Protein AF-A0A9D7CPT4-F1 (afdb_monomer_lite)

Radius of gyration: 35.03 Å; chains: 1; bounding box: 44×56×124 Å

Secondary structure (DSSP, 8-state):
----EEE-TTT-SEEEB-SS-SSSSHHHHHHHHH-BHHHHHHHHHHHHHHHHHHSSTTSS--TTSHHHHHHHHHHHHHHHTSS--PPP-----------------------------------------------------------------

pLDDT: mean 70.24, std 19.88, range [33.0, 93.75]

Foldseek 3Di:
DPFDFAQALVVRDTAGFDPAQPDPDPLSVVCRHHHHPVNVVVVVVVCVLCCVAACDDPHDDHPVDPVNVVVSSVLVCCVSVVDPDDRDDRPDDDDPDPDDDPDDDDDDDPDDPDDDDDDDDDDDDDDDPDPDDDDDDDDDPPDPDDDDDDDDD

Sequence (153 aa):
MSDRIVHCRKLGKDLPGLAKPPYKNDLGRRLYEEVSKEAWAEWVKHSVRFVNTYCGPGSKYDLTTPAGQEFMFKQCAVYFGFEEGEEAQTAFVPAADKGAGHAGDNTDRSSELHEREAPQHAPRRWRHPRSQRARARHCRVSLRRPLRSGAAP

Structure (mmCIF, N/CA/C/O backbone):
data_AF-A0A9D7CPT4-F1
#
_entry.id   AF-A0A9D7CPT4-F1
#
loop_
_atom_site.group_PDB
_atom_site.id
_atom_site.type_symbol
_atom_site.label_atom_id
_atom_site.label_alt_id
_atom_site.label_comp_id
_atom_site.label_asym_id
_atom_site.label_entity_id
_atom_site.label_seq_id
_atom_site.pdbx_PDB_ins_code
_atom_site.Cartn_x
_atom_site.Cartn_y
_atom_site.Cartn_z
_atom_site.occupancy
_atom_site.B_iso_or_equiv
_atom_site.auth_seq_id
_atom_site.auth_comp_id
_atom_site.auth_asym_id
_atom_site.auth_atom_id
_atom_site.pdbx_PDB_model_num
ATOM 1 N N . MET A 1 1 ? -22.755 -2.640 12.446 1.00 51.59 1 MET A N 1
ATOM 2 C CA . MET A 1 1 ? -21.619 -3.086 11.614 1.00 51.59 1 MET A CA 1
ATOM 3 C C . MET A 1 1 ? -20.658 -3.764 12.562 1.00 51.59 1 MET A C 1
ATOM 5 O O . MET A 1 1 ? -20.225 -3.100 13.492 1.00 51.59 1 MET A O 1
ATOM 9 N N . SER A 1 2 ? -20.449 -5.072 12.427 1.00 56.91 2 SER A N 1
ATOM 10 C CA . SER A 1 2 ? -19.592 -5.826 13.346 1.00 56.91 2 SER A CA 1
ATOM 11 C C . SER A 1 2 ? -18.144 -5.437 13.09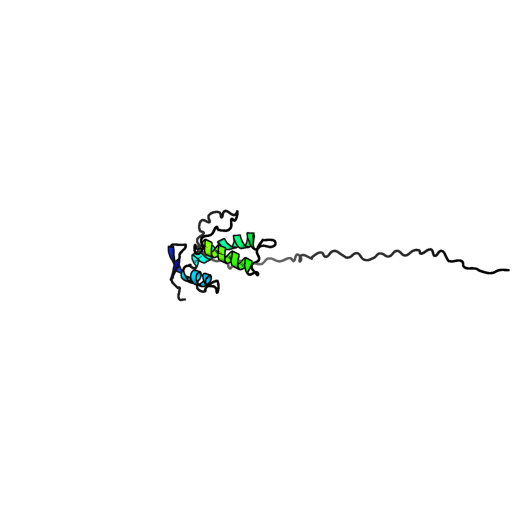2 1.00 56.91 2 SER A C 1
ATOM 13 O O . SER A 1 2 ? -17.507 -5.950 12.175 1.00 56.91 2 SER A O 1
ATOM 15 N N . ASP A 1 3 ? -17.679 -4.448 13.843 1.00 74.31 3 ASP A N 1
ATOM 16 C CA . ASP A 1 3 ? -16.310 -3.978 13.779 1.00 74.31 3 ASP A CA 1
ATOM 17 C C . ASP A 1 3 ? -15.419 -5.029 14.451 1.00 74.31 3 ASP A C 1
ATOM 19 O O . ASP A 1 3 ? -15.541 -5.315 15.644 1.00 74.31 3 ASP A O 1
ATOM 23 N N . ARG A 1 4 ? -14.622 -5.724 13.635 1.00 84.88 4 ARG A N 1
ATOM 24 C CA . ARG A 1 4 ? -13.689 -6.745 14.110 1.00 84.88 4 ARG A CA 1
ATOM 25 C C . ARG A 1 4 ? -12.509 -6.017 14.731 1.00 84.88 4 ARG A C 1
ATOM 27 O O . ARG A 1 4 ? -11.784 -5.346 14.007 1.00 84.88 4 ARG A O 1
ATOM 34 N N . ILE A 1 5 ? -12.291 -6.191 16.027 1.00 89.88 5 ILE A N 1
ATOM 35 C CA . ILE A 1 5 ? -11.093 -5.673 16.686 1.00 89.88 5 ILE A CA 1
ATOM 36 C C . ILE A 1 5 ? -9.904 -6.567 16.343 1.00 89.88 5 ILE A C 1
ATOM 38 O O . ILE A 1 5 ? -10.005 -7.796 16.375 1.00 89.88 5 ILE A O 1
ATOM 42 N N . VAL A 1 6 ? -8.794 -5.938 15.963 1.00 90.81 6 VAL A N 1
ATOM 43 C CA . VAL A 1 6 ? -7.573 -6.606 15.511 1.00 90.81 6 VAL A CA 1
ATOM 44 C C . VAL A 1 6 ? -6.384 -5.992 16.219 1.00 90.81 6 VAL A C 1
ATOM 46 O O . VAL A 1 6 ? -6.306 -4.770 16.370 1.00 90.81 6 VAL A O 1
ATOM 49 N N . HIS A 1 7 ? -5.443 -6.836 16.620 1.00 91.12 7 HIS A N 1
ATOM 50 C CA . HIS A 1 7 ? -4.198 -6.366 17.196 1.00 91.12 7 HIS A CA 1
ATOM 51 C C . HIS A 1 7 ? -3.261 -5.934 16.065 1.00 91.12 7 HIS A C 1
ATOM 53 O O . HIS A 1 7 ? -2.741 -6.771 15.326 1.00 91.12 7 HIS A O 1
ATOM 59 N N . CYS A 1 8 ? -3.091 -4.623 15.879 1.00 91.25 8 CYS A N 1
ATOM 60 C CA . CYS A 1 8 ? -2.314 -4.099 14.762 1.00 91.25 8 CYS A CA 1
ATOM 61 C C . CYS A 1 8 ? -0.814 -4.308 14.990 1.00 91.25 8 CYS A C 1
ATOM 63 O O . CYS A 1 8 ? -0.235 -3.680 15.875 1.00 91.25 8 CYS A O 1
ATOM 65 N N . ARG A 1 9 ? -0.157 -5.097 14.133 1.00 89.00 9 ARG A N 1
ATOM 66 C CA . ARG A 1 9 ? 1.291 -5.375 14.212 1.00 89.00 9 ARG A CA 1
ATOM 67 C C . ARG A 1 9 ? 2.163 -4.115 14.153 1.00 89.00 9 ARG A C 1
ATOM 69 O O . ARG A 1 9 ? 3.208 -4.057 14.791 1.00 89.00 9 ARG A O 1
ATOM 76 N N . LYS A 1 10 ? 1.743 -3.100 13.387 1.00 86.50 10 LYS A N 1
ATOM 77 C CA . LYS A 1 10 ? 2.513 -1.859 13.185 1.00 86.50 10 LYS A CA 1
ATOM 78 C C . LYS A 1 10 ? 2.344 -0.858 14.328 1.00 86.50 10 LYS A C 1
ATOM 80 O O . LYS A 1 10 ? 3.313 -0.223 14.726 1.00 86.50 10 LYS A O 1
ATOM 85 N N . LEU A 1 11 ? 1.112 -0.705 14.816 1.00 88.25 11 LEU A N 1
ATOM 86 C CA . LEU A 1 11 ? 0.752 0.294 15.829 1.00 88.25 11 LEU A CA 1
ATOM 87 C C . LEU A 1 11 ? 0.796 -0.265 17.259 1.00 88.25 11 LEU A C 1
ATOM 89 O O . LEU A 1 11 ? 0.798 0.516 18.208 1.00 88.25 11 LEU A O 1
ATOM 93 N N . GLY A 1 12 ? 0.818 -1.593 17.421 1.00 89.19 12 GLY A N 1
ATOM 94 C CA . GLY A 1 12 ? 0.857 -2.280 18.716 1.00 89.19 12 GLY A CA 1
ATOM 95 C C . GLY A 1 12 ? -0.392 -2.063 19.573 1.00 89.19 12 GLY A C 1
ATOM 96 O O . GLY A 1 12 ? -0.314 -2.112 20.797 1.00 89.19 12 GLY A O 1
ATOM 97 N N . LYS A 1 13 ? -1.530 -1.744 18.947 1.00 90.75 13 LYS A N 1
ATOM 98 C CA . LYS A 1 13 ? -2.795 -1.412 19.616 1.00 90.75 13 LYS A CA 1
ATOM 99 C C . LYS A 1 13 ? -3.957 -2.156 18.973 1.00 90.75 13 LYS A C 1
ATOM 101 O O . LYS A 1 13 ? -3.941 -2.424 17.768 1.00 90.75 13 LYS A O 1
ATOM 106 N N . ASP A 1 14 ? -4.975 -2.423 19.780 1.00 92.00 14 ASP A N 1
ATOM 107 C CA . ASP A 1 14 ? -6.233 -3.025 19.354 1.00 92.00 14 ASP A CA 1
ATOM 108 C C . ASP A 1 14 ? -7.118 -1.970 18.689 1.00 92.00 14 ASP A C 1
ATOM 110 O O . ASP A 1 14 ? -7.549 -0.997 19.308 1.00 92.00 14 ASP A O 1
ATOM 114 N N . LEU A 1 15 ? -7.338 -2.138 17.389 1.00 92.12 15 LEU A N 1
ATOM 115 C CA . LEU A 1 15 ? -8.016 -1.168 16.536 1.00 92.12 15 LEU A CA 1
ATOM 116 C C . LEU A 1 15 ? -9.039 -1.866 15.632 1.00 92.12 15 LEU A C 1
ATOM 118 O O . LEU A 1 15 ? -8.953 -3.080 15.426 1.00 92.12 15 LEU A O 1
ATOM 122 N N . PRO A 1 16 ? -9.982 -1.107 15.047 1.00 92.31 16 PRO A N 1
ATOM 123 C CA . PRO A 1 16 ? -10.885 -1.624 14.028 1.00 92.31 16 PRO A CA 1
ATOM 124 C C . PRO A 1 16 ? -10.107 -2.211 12.844 1.00 92.31 16 PRO A C 1
ATOM 126 O O . PRO A 1 16 ? -9.267 -1.545 12.226 1.00 92.31 16 PRO A O 1
ATOM 129 N N . GLY A 1 17 ? -10.392 -3.467 12.519 1.00 90.94 17 GLY A N 1
ATOM 130 C CA . GLY A 1 17 ? -9.827 -4.195 11.389 1.00 90.94 17 GLY A CA 1
ATOM 131 C C . GLY A 1 17 ? -10.378 -3.755 10.037 1.00 90.94 17 GLY A C 1
ATOM 132 O O . GLY A 1 17 ? -11.311 -2.956 9.927 1.00 90.94 17 GLY A O 1
ATOM 133 N N . LEU A 1 18 ? -9.807 -4.305 8.965 1.00 89.94 18 LEU A N 1
ATOM 134 C CA . LEU A 1 18 ? -10.355 -4.116 7.623 1.00 89.94 18 LEU A CA 1
ATOM 135 C C . LEU A 1 18 ? -11.707 -4.829 7.498 1.00 89.94 18 LEU A C 1
ATOM 137 O O . LEU A 1 18 ? -11.895 -5.923 8.014 1.00 89.94 18 LEU A O 1
ATOM 141 N N . ALA A 1 19 ? -12.641 -4.235 6.750 1.00 88.19 19 ALA A N 1
ATOM 142 C CA . ALA A 1 19 ? -13.937 -4.862 6.473 1.00 88.19 19 ALA A CA 1
ATOM 143 C C . ALA A 1 19 ? -13.841 -5.984 5.423 1.00 88.19 19 ALA A C 1
ATOM 145 O O . ALA A 1 19 ? -14.679 -6.882 5.387 1.00 88.19 19 ALA A O 1
ATOM 146 N N . LYS A 1 20 ? -12.852 -5.901 4.525 1.00 87.38 20 LYS A N 1
ATOM 147 C CA . LYS A 1 20 ? -12.608 -6.861 3.442 1.00 87.38 20 LYS A CA 1
ATOM 148 C C . LYS A 1 20 ? -11.104 -6.980 3.190 1.00 87.38 20 LYS A C 1
ATOM 150 O O . LYS A 1 20 ? -10.415 -5.960 3.273 1.00 87.38 20 LYS A O 1
ATOM 155 N N . PRO A 1 21 ? -10.598 -8.176 2.849 1.00 88.38 21 PRO A N 1
ATOM 156 C CA . PRO A 1 21 ? -9.201 -8.345 2.477 1.00 88.38 21 PRO A CA 1
ATOM 157 C C . PRO A 1 21 ? -8.899 -7.574 1.177 1.00 88.38 21 PRO A C 1
ATOM 159 O O . PRO A 1 21 ? -9.674 -7.680 0.220 1.00 88.38 21 PRO A O 1
ATOM 162 N N . PRO A 1 22 ? -7.795 -6.803 1.116 1.00 85.19 22 PRO A N 1
ATOM 163 C CA . PRO A 1 22 ? -7.450 -5.997 -0.058 1.00 85.19 22 PRO A CA 1
ATOM 164 C C . PRO A 1 22 ? -6.984 -6.856 -1.240 1.00 85.19 22 PRO A C 1
ATOM 166 O O . PRO A 1 22 ? -7.197 -6.499 -2.397 1.00 85.19 22 PRO A O 1
ATOM 169 N N . TYR A 1 23 ? -6.392 -8.013 -0.949 1.00 86.19 23 TYR A N 1
ATOM 170 C CA . TYR A 1 23 ? -5.878 -8.953 -1.934 1.00 86.19 23 TYR A CA 1
ATOM 171 C C . TYR A 1 23 ? -6.442 -10.354 -1.670 1.00 86.19 23 TYR A C 1
ATOM 173 O O . TYR A 1 23 ? -6.684 -10.730 -0.525 1.00 86.19 23 TYR A O 1
ATOM 181 N N . LYS A 1 24 ? -6.649 -11.145 -2.731 1.00 85.12 24 LYS A N 1
ATOM 182 C CA . LYS A 1 24 ? -7.154 -12.534 -2.649 1.00 85.12 24 LYS A CA 1
ATOM 183 C C . LYS A 1 24 ? -6.030 -13.578 -2.535 1.00 85.12 24 LYS A C 1
ATOM 185 O O . LYS A 1 24 ? -6.213 -14.730 -2.912 1.00 85.12 24 LYS A O 1
ATOM 190 N N . ASN A 1 25 ? -4.855 -13.164 -2.082 1.00 87.44 25 ASN A N 1
ATOM 191 C CA . ASN A 1 25 ? -3.675 -14.004 -1.885 1.00 87.44 25 ASN A CA 1
ATOM 192 C C . ASN A 1 25 ? -3.448 -14.271 -0.384 1.00 87.44 25 ASN A C 1
ATOM 194 O O . ASN A 1 25 ? -4.157 -13.728 0.465 1.00 87.44 25 ASN A O 1
ATOM 198 N N . ASP A 1 26 ? -2.463 -15.112 -0.049 1.00 89.06 26 ASP A N 1
ATOM 199 C CA . ASP A 1 26 ? -2.120 -15.418 1.350 1.00 89.06 26 ASP A CA 1
ATOM 200 C C . ASP A 1 26 ? -1.751 -14.150 2.137 1.00 89.06 26 ASP A C 1
ATOM 202 O O . ASP A 1 26 ? -2.256 -13.928 3.235 1.00 89.06 26 ASP A O 1
ATOM 206 N N . LEU A 1 27 ? -0.982 -13.250 1.511 1.00 89.25 27 LEU A N 1
ATOM 207 C CA . LEU A 1 27 ? -0.634 -11.942 2.071 1.00 89.25 27 LEU A CA 1
ATOM 208 C C . LEU A 1 27 ? -1.882 -11.133 2.457 1.00 89.25 27 LEU A C 1
ATOM 210 O O . LEU A 1 27 ? -1.948 -10.583 3.549 1.00 89.25 27 LEU A O 1
ATOM 214 N N . GLY A 1 28 ? -2.894 -11.081 1.589 1.00 89.31 28 GLY A N 1
ATOM 215 C CA . GLY A 1 28 ? -4.145 -10.369 1.845 1.00 89.31 28 GLY A CA 1
ATOM 216 C C . GLY A 1 28 ? -4.932 -10.914 3.035 1.00 89.31 28 GLY A C 1
ATOM 217 O O . GLY A 1 28 ? -5.600 -10.140 3.721 1.00 89.31 28 GLY A O 1
ATOM 218 N N . ARG A 1 29 ? -4.818 -12.218 3.314 1.00 90.56 29 ARG A N 1
ATOM 219 C CA . ARG A 1 29 ? -5.394 -12.846 4.510 1.00 90.56 29 ARG A CA 1
ATOM 220 C C . ARG A 1 29 ? -4.667 -12.391 5.774 1.00 90.56 29 ARG A C 1
ATOM 222 O O . ARG A 1 29 ? -5.319 -11.895 6.683 1.00 90.56 29 ARG A O 1
ATOM 229 N N . ARG A 1 30 ? -3.331 -12.432 5.771 1.00 90.19 30 ARG A N 1
ATOM 230 C CA . ARG A 1 30 ? -2.508 -11.950 6.895 1.00 90.19 30 ARG A CA 1
ATOM 231 C C . ARG A 1 30 ? -2.726 -10.467 7.172 1.00 90.19 30 ARG A C 1
ATOM 233 O O . ARG A 1 30 ? -2.917 -10.069 8.313 1.00 90.19 30 ARG A O 1
ATOM 240 N N . LEU A 1 31 ? -2.793 -9.653 6.118 1.00 90.88 31 LEU A N 1
ATOM 241 C CA . LEU A 1 31 ? -3.136 -8.233 6.221 1.00 90.88 31 LEU A CA 1
ATOM 242 C C . LEU A 1 31 ? -4.516 -8.042 6.848 1.00 90.88 31 LEU A C 1
ATOM 244 O O . LEU A 1 31 ? -4.688 -7.207 7.727 1.00 90.88 31 LEU A O 1
ATOM 248 N N . TYR A 1 32 ? -5.505 -8.827 6.425 1.00 91.19 32 TYR A N 1
ATOM 249 C CA . TYR A 1 32 ? -6.827 -8.768 7.032 1.00 91.19 32 TYR A CA 1
ATOM 250 C C . TYR A 1 32 ? -6.789 -9.129 8.520 1.00 91.19 32 TYR A C 1
ATOM 252 O O . TYR A 1 32 ? -7.527 -8.504 9.276 1.00 91.19 32 TYR A O 1
ATOM 260 N N . GLU A 1 33 ? -5.943 -10.085 8.929 1.00 89.94 33 GLU A N 1
ATOM 261 C CA . GLU A 1 33 ? -5.816 -10.616 10.293 1.00 89.94 33 GLU A CA 1
ATOM 262 C C . GLU A 1 33 ? -5.041 -9.706 11.263 1.00 89.94 33 GLU A C 1
ATOM 264 O O . GLU A 1 33 ? -5.522 -9.497 12.379 1.00 89.94 33 GLU A O 1
ATOM 269 N N . GLU A 1 34 ? -3.913 -9.137 10.829 1.00 90.75 34 GLU A N 1
ATOM 270 C CA . GLU A 1 34 ? -2.918 -8.438 11.667 1.00 90.75 34 GLU A CA 1
ATOM 271 C C . GLU A 1 34 ? -2.844 -6.913 11.436 1.00 90.75 34 GLU A C 1
ATOM 273 O O . GLU A 1 34 ? -2.090 -6.219 12.126 1.00 90.75 34 GLU A O 1
ATOM 278 N N . VAL A 1 35 ? -3.585 -6.361 10.465 1.00 92.19 35 VAL A N 1
ATOM 279 C CA . VAL A 1 35 ? -3.536 -4.926 10.123 1.00 92.19 35 VAL A CA 1
ATOM 280 C C . VAL A 1 35 ? -4.875 -4.242 10.384 1.00 92.19 35 VAL A C 1
ATOM 282 O O . VAL A 1 35 ? -5.941 -4.709 9.977 1.00 92.19 35 VAL A O 1
ATOM 285 N N . SER A 1 36 ? -4.815 -3.093 11.061 1.00 93.75 36 SER A N 1
ATOM 286 C CA . SER A 1 36 ? -5.977 -2.242 11.309 1.00 93.75 36 SER A CA 1
ATOM 287 C C . SER A 1 36 ? -6.298 -1.334 10.123 1.00 93.75 36 SER A C 1
ATOM 289 O O . SER A 1 36 ? -5.460 -1.045 9.265 1.00 93.75 36 SER A O 1
ATOM 291 N N . LYS A 1 37 ? -7.528 -0.817 10.097 1.00 91.81 37 LYS A N 1
ATOM 292 C CA . LYS A 1 37 ? -7.981 0.140 9.082 1.00 91.81 37 LYS A CA 1
ATOM 293 C C . LYS A 1 37 ? -7.115 1.406 9.041 1.00 91.81 37 LYS A C 1
ATOM 295 O O . LYS A 1 37 ? -6.886 1.943 7.961 1.00 91.81 37 LYS A O 1
ATOM 300 N N . GLU A 1 38 ? -6.638 1.862 10.198 1.00 91.19 38 GLU A N 1
ATOM 301 C CA . GLU A 1 38 ? -5.760 3.033 10.324 1.00 91.19 38 GLU A CA 1
ATOM 302 C C . GLU A 1 38 ? -4.397 2.786 9.668 1.00 91.19 38 GLU A C 1
ATOM 304 O O . GLU A 1 38 ? -4.030 3.501 8.736 1.00 91.19 38 GLU A O 1
ATOM 309 N N . ALA A 1 39 ? -3.716 1.702 10.050 1.00 91.88 39 ALA A N 1
ATOM 310 C CA . ALA A 1 39 ? -2.416 1.345 9.485 1.00 91.88 39 ALA A CA 1
ATOM 311 C C . ALA A 1 39 ? -2.494 1.078 7.970 1.00 91.88 39 ALA A C 1
ATOM 313 O O . ALA A 1 39 ? -1.579 1.410 7.215 1.00 91.88 39 ALA A O 1
ATOM 314 N N . TRP A 1 40 ? -3.611 0.523 7.490 1.00 92.38 40 TRP A N 1
ATOM 315 C CA . TRP A 1 40 ? -3.844 0.368 6.055 1.00 92.38 40 TRP A CA 1
ATOM 316 C C . TRP A 1 40 ? -4.001 1.709 5.330 1.00 92.38 40 TRP A C 1
ATOM 318 O O . TRP A 1 40 ? -3.489 1.873 4.224 1.00 92.38 40 TRP A O 1
ATOM 328 N N . ALA A 1 41 ? -4.669 2.692 5.939 1.00 91.69 41 ALA A N 1
ATOM 329 C CA . ALA A 1 41 ? -4.791 4.026 5.357 1.00 91.69 41 ALA A CA 1
ATOM 330 C C . ALA A 1 41 ? -3.429 4.737 5.263 1.00 91.69 41 ALA A C 1
ATOM 332 O O . ALA A 1 41 ? -3.159 5.417 4.269 1.00 91.69 41 ALA A O 1
ATOM 333 N N . GLU A 1 42 ? -2.559 4.556 6.258 1.00 91.69 42 GLU A N 1
ATOM 334 C CA . GLU A 1 42 ? -1.173 5.036 6.215 1.00 91.69 42 GLU A CA 1
ATOM 335 C C . GLU A 1 42 ? -0.378 4.364 5.091 1.00 91.69 42 GLU A C 1
ATOM 337 O O . GLU A 1 42 ? 0.271 5.049 4.296 1.00 91.69 42 GLU A O 1
ATOM 342 N N . TRP A 1 43 ? -0.506 3.041 4.952 1.00 91.12 43 TRP A N 1
ATOM 343 C CA . TRP A 1 43 ? 0.119 2.294 3.862 1.00 91.12 43 TRP A CA 1
ATOM 344 C C . TRP A 1 43 ? -0.329 2.783 2.482 1.00 91.12 43 TRP A C 1
ATOM 346 O O . TRP A 1 43 ? 0.510 2.994 1.610 1.00 91.12 43 TRP A O 1
ATOM 356 N N . VAL A 1 44 ? -1.626 3.030 2.269 1.00 91.19 44 VAL A N 1
ATOM 357 C CA . VAL A 1 44 ? -2.127 3.543 0.982 1.00 91.19 44 VAL A CA 1
ATOM 358 C C . VAL A 1 44 ? -1.460 4.875 0.636 1.00 91.19 44 VAL A C 1
ATOM 360 O O . VAL A 1 44 ? -0.961 5.026 -0.480 1.00 91.19 44 VAL A O 1
ATOM 363 N N . LYS A 1 45 ? -1.360 5.810 1.591 1.00 91.69 45 LYS A N 1
ATOM 364 C CA . LYS A 1 45 ? -0.666 7.095 1.386 1.00 91.69 45 LYS A CA 1
ATOM 365 C C . LYS A 1 45 ? 0.816 6.898 1.062 1.00 91.69 45 LYS A C 1
ATOM 367 O O . LYS A 1 45 ? 1.342 7.561 0.171 1.00 91.69 45 LYS A O 1
ATOM 372 N N . HIS A 1 46 ? 1.477 5.974 1.754 1.00 89.81 46 HIS A N 1
ATOM 373 C CA . HIS A 1 46 ? 2.880 5.649 1.518 1.00 89.81 46 HIS A CA 1
ATOM 374 C C . HIS A 1 46 ? 3.094 5.015 0.126 1.00 89.81 46 HIS A C 1
ATOM 376 O O . HIS A 1 46 ? 3.999 5.412 -0.610 1.00 89.81 46 HIS A O 1
ATOM 382 N N . SER A 1 47 ? 2.197 4.116 -0.292 1.00 90.00 47 SER A N 1
ATOM 383 C CA . SER A 1 47 ? 2.276 3.376 -1.558 1.00 90.00 47 SER A CA 1
ATOM 384 C C . SER A 1 47 ? 2.194 4.257 -2.809 1.00 90.00 47 SER A C 1
ATOM 386 O O . SER A 1 47 ? 2.807 3.936 -3.828 1.00 90.00 47 SER A O 1
ATOM 388 N N . VAL A 1 48 ? 1.522 5.414 -2.727 1.00 89.38 48 VAL A N 1
ATOM 389 C CA . VAL A 1 48 ? 1.422 6.386 -3.833 1.00 89.38 48 VAL A CA 1
ATOM 390 C C . VAL A 1 48 ? 2.803 6.813 -4.330 1.00 89.38 48 VAL A C 1
ATOM 392 O O . VAL A 1 48 ? 3.009 6.979 -5.531 1.00 89.38 48 VAL A O 1
ATOM 395 N N . ARG A 1 49 ? 3.785 6.939 -3.433 1.00 87.12 49 ARG A N 1
ATOM 396 C CA . ARG A 1 49 ? 5.153 7.295 -3.818 1.00 87.12 49 ARG A CA 1
ATOM 397 C C . ARG A 1 49 ? 5.798 6.227 -4.697 1.00 87.12 49 ARG A C 1
ATOM 399 O O . ARG A 1 49 ? 6.466 6.567 -5.677 1.00 87.12 49 ARG A O 1
ATOM 406 N N . PHE A 1 50 ? 5.582 4.954 -4.372 1.00 87.94 50 PHE A N 1
ATOM 407 C CA . PHE A 1 50 ? 6.080 3.848 -5.182 1.00 87.94 50 PHE A CA 1
ATOM 408 C C . PHE A 1 50 ? 5.373 3.804 -6.531 1.00 87.94 50 PHE A C 1
ATOM 410 O O . PHE A 1 50 ? 6.035 3.628 -7.549 1.00 87.94 50 PHE A O 1
ATOM 417 N N . VAL A 1 51 ? 4.057 4.035 -6.557 1.00 88.62 51 VAL A N 1
ATOM 418 C CA . VAL A 1 51 ? 3.290 4.083 -7.808 1.00 88.62 51 VAL A CA 1
ATOM 419 C C . VAL A 1 51 ? 3.817 5.194 -8.718 1.00 88.62 51 VAL A C 1
ATOM 421 O O . VAL A 1 51 ? 4.125 4.934 -9.876 1.00 88.62 51 VAL A O 1
ATOM 424 N N . ASN A 1 52 ? 4.016 6.400 -8.185 1.00 87.50 52 ASN A N 1
ATOM 425 C CA . ASN A 1 52 ? 4.492 7.545 -8.964 1.00 87.50 52 ASN A CA 1
ATOM 426 C C . ASN A 1 52 ? 5.932 7.369 -9.473 1.00 87.50 52 ASN A C 1
ATOM 428 O O . ASN A 1 52 ? 6.235 7.764 -10.594 1.00 87.50 52 ASN A O 1
ATOM 432 N N . THR A 1 53 ? 6.820 6.783 -8.664 1.00 84.38 53 THR A N 1
ATOM 433 C CA . THR A 1 53 ? 8.245 6.621 -9.017 1.00 84.38 53 THR A CA 1
ATOM 434 C C . THR A 1 53 ? 8.476 5.414 -9.931 1.00 84.38 53 THR A C 1
ATOM 436 O O . THR A 1 53 ? 9.218 5.490 -10.910 1.00 84.38 53 THR A O 1
ATOM 439 N N . TYR A 1 54 ? 7.838 4.283 -9.623 1.00 85.88 54 TYR A N 1
ATOM 440 C CA . TYR A 1 54 ? 8.165 2.987 -10.216 1.00 85.88 54 TYR A CA 1
ATOM 441 C C . TYR A 1 54 ? 7.098 2.429 -11.160 1.00 85.88 54 TYR A C 1
ATOM 443 O O . TYR A 1 54 ? 7.434 1.537 -11.938 1.00 85.88 54 TYR A O 1
ATOM 451 N N . CYS A 1 55 ? 5.861 2.937 -11.125 1.00 82.56 55 CYS A N 1
ATOM 452 C CA . CYS A 1 55 ? 4.757 2.506 -11.996 1.00 82.56 55 CYS A CA 1
ATOM 453 C C . CYS A 1 55 ? 4.200 3.610 -12.912 1.00 82.56 55 CYS A C 1
ATOM 455 O O . CYS A 1 55 ? 3.159 3.422 -13.539 1.00 82.56 55 CYS A O 1
ATOM 457 N N . GLY A 1 56 ? 4.860 4.768 -12.981 1.00 80.38 56 GLY A N 1
ATOM 458 C CA . GLY A 1 56 ? 4.479 5.863 -13.868 1.00 80.38 56 GLY A CA 1
ATOM 459 C C . GLY A 1 56 ? 4.816 5.603 -15.346 1.00 80.38 56 GLY A C 1
ATOM 460 O O . GLY A 1 56 ? 5.484 4.624 -15.687 1.00 80.38 56 GLY A O 1
ATOM 461 N N . PRO A 1 57 ? 4.380 6.491 -16.256 1.00 74.44 57 PRO A N 1
ATOM 462 C CA . PRO A 1 57 ? 4.711 6.389 -17.675 1.00 74.44 57 PRO A CA 1
ATOM 463 C C . PRO A 1 57 ? 6.230 6.474 -17.887 1.00 74.44 57 PRO A C 1
ATOM 465 O O . PRO A 1 57 ? 6.853 7.484 -17.567 1.00 74.44 57 PRO A O 1
ATOM 468 N N . GLY A 1 58 ? 6.819 5.411 -18.442 1.00 77.38 58 GLY A N 1
ATOM 469 C CA . GLY A 1 58 ? 8.268 5.294 -18.648 1.00 77.38 58 GLY A CA 1
ATOM 470 C C . GLY A 1 58 ? 9.048 4.728 -17.454 1.00 77.38 58 GLY A C 1
ATOM 471 O O . GLY A 1 58 ? 10.276 4.673 -17.513 1.00 77.38 58 GLY A O 1
ATOM 472 N N . SER A 1 59 ? 8.367 4.300 -16.387 1.00 83.31 59 SER A N 1
ATOM 473 C CA . SER A 1 59 ? 8.990 3.639 -15.237 1.00 83.31 59 SER A CA 1
ATOM 474 C C . SER A 1 59 ? 9.229 2.138 -15.471 1.00 83.31 59 SER A C 1
ATOM 476 O O . SER A 1 59 ? 8.791 1.548 -16.456 1.00 83.31 59 SER A O 1
ATOM 478 N N . LYS A 1 60 ? 9.959 1.511 -14.538 1.00 81.12 60 LYS A N 1
ATOM 479 C CA . LYS A 1 60 ? 10.423 0.116 -14.627 1.00 81.12 60 LYS A CA 1
ATOM 480 C C . LYS A 1 60 ? 9.300 -0.930 -14.551 1.00 81.12 60 LYS A C 1
ATOM 482 O O . LYS A 1 60 ? 9.473 -2.022 -15.087 1.00 81.12 60 LYS A O 1
ATOM 487 N N . TYR A 1 61 ? 8.198 -0.634 -13.866 1.00 86.94 61 TYR A N 1
ATOM 488 C CA . TYR A 1 61 ? 7.115 -1.588 -13.635 1.00 86.94 61 TYR A CA 1
ATOM 489 C C . TYR A 1 61 ? 5.775 -1.028 -14.109 1.00 86.94 61 TYR A C 1
ATOM 491 O O . TYR A 1 61 ? 5.597 0.179 -14.213 1.00 86.94 61 TYR A O 1
ATOM 499 N N . ASP A 1 62 ? 4.822 -1.918 -14.367 1.00 87.25 62 ASP A N 1
ATOM 500 C CA . ASP A 1 62 ? 3.457 -1.571 -14.752 1.00 87.25 62 ASP A CA 1
ATOM 501 C C . ASP A 1 62 ? 2.465 -2.364 -13.885 1.00 87.25 62 ASP A C 1
ATOM 503 O O . ASP A 1 62 ? 2.626 -3.574 -13.709 1.00 87.25 62 ASP A O 1
ATOM 507 N N . LEU A 1 63 ? 1.444 -1.697 -13.332 1.00 83.38 63 LEU A N 1
ATOM 508 C CA . LEU A 1 63 ? 0.482 -2.301 -12.390 1.00 83.38 63 LEU A CA 1
ATOM 509 C C . LEU A 1 63 ? -0.482 -3.307 -13.040 1.00 83.38 63 LEU A C 1
ATOM 511 O O . LEU A 1 63 ? -1.126 -4.093 -12.338 1.00 83.38 63 LEU A O 1
ATOM 515 N N . THR A 1 64 ? -0.605 -3.283 -14.366 1.00 87.12 64 THR A N 1
ATOM 516 C CA . THR A 1 64 ? -1.411 -4.253 -15.117 1.00 87.12 64 THR A CA 1
ATOM 517 C C . THR A 1 64 ? -0.650 -5.560 -15.333 1.00 87.12 64 THR A C 1
ATOM 519 O O . THR A 1 64 ? -1.264 -6.611 -15.506 1.00 87.12 64 THR A O 1
ATOM 522 N N . THR A 1 65 ? 0.684 -5.516 -15.256 1.00 88.69 65 THR A N 1
ATOM 523 C CA . THR A 1 65 ? 1.540 -6.701 -15.346 1.00 88.69 65 THR A CA 1
ATOM 524 C C . THR A 1 65 ? 1.711 -7.392 -13.987 1.00 88.69 65 THR A C 1
ATOM 526 O O . THR A 1 65 ? 1.781 -6.719 -12.953 1.00 88.69 65 THR A O 1
ATOM 529 N N . PRO A 1 66 ? 1.853 -8.731 -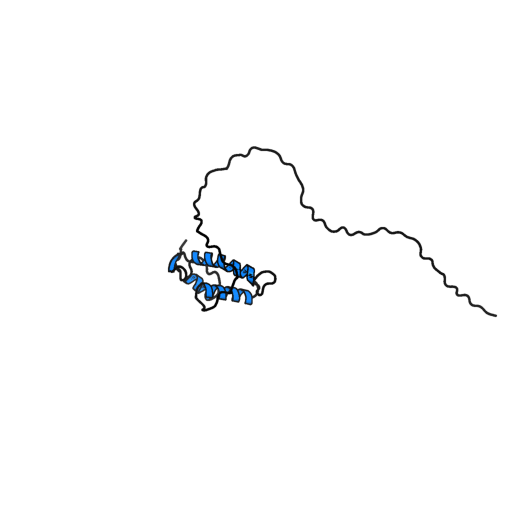13.954 1.00 89.62 66 PRO A N 1
ATOM 530 C CA . PRO A 1 66 ? 2.093 -9.464 -12.709 1.00 89.62 66 PRO A CA 1
ATOM 531 C C . PRO A 1 66 ? 3.381 -9.011 -12.005 1.00 89.62 66 PRO A C 1
ATOM 533 O O . PRO A 1 66 ? 3.381 -8.858 -10.789 1.00 89.62 66 PRO A O 1
ATOM 536 N N . ALA A 1 67 ? 4.433 -8.670 -12.755 1.00 88.25 67 ALA A N 1
ATOM 537 C CA . ALA A 1 67 ? 5.703 -8.214 -12.188 1.00 88.25 67 ALA A CA 1
ATOM 538 C C . ALA A 1 67 ? 5.570 -6.920 -11.357 1.00 88.25 67 ALA A C 1
ATOM 540 O O . ALA A 1 67 ? 6.193 -6.788 -10.302 1.00 88.25 67 ALA A O 1
ATOM 541 N N . GLY A 1 68 ? 4.746 -5.963 -11.803 1.00 88.12 68 GLY A N 1
ATOM 542 C CA . GLY A 1 68 ? 4.482 -4.740 -11.038 1.00 88.12 68 GLY A CA 1
ATOM 543 C C . GLY A 1 68 ? 3.626 -4.989 -9.797 1.00 88.12 68 GLY A C 1
ATOM 544 O O . GLY A 1 68 ? 3.861 -4.383 -8.749 1.00 88.12 68 GLY A O 1
ATOM 545 N N . GLN A 1 69 ? 2.682 -5.928 -9.878 1.00 88.62 69 GLN A N 1
ATOM 546 C CA . GLN A 1 69 ? 1.884 -6.351 -8.725 1.00 88.62 69 GLN A CA 1
ATOM 547 C C . GLN A 1 69 ? 2.754 -7.042 -7.671 1.00 88.62 69 GLN A C 1
ATOM 549 O O . GLN A 1 69 ? 2.668 -6.707 -6.492 1.00 88.62 69 GLN A O 1
ATOM 554 N N . GLU A 1 70 ? 3.653 -7.935 -8.089 1.00 89.31 70 GLU A N 1
ATOM 555 C CA . GLU A 1 70 ? 4.620 -8.590 -7.204 1.00 89.31 70 GLU A CA 1
ATOM 556 C C . GLU A 1 70 ? 5.542 -7.585 -6.511 1.00 89.31 70 GLU A C 1
ATOM 558 O O . GLU A 1 70 ? 5.802 -7.715 -5.316 1.00 89.31 70 GLU A O 1
ATOM 563 N N . PHE A 1 71 ? 6.002 -6.552 -7.224 1.00 89.31 71 PHE A N 1
ATOM 564 C CA . PHE A 1 71 ? 6.772 -5.468 -6.617 1.00 89.31 71 PHE A CA 1
ATOM 565 C C . PHE A 1 71 ? 5.975 -4.762 -5.509 1.00 89.31 71 PHE A C 1
ATOM 567 O O . PHE A 1 71 ? 6.483 -4.603 -4.400 1.00 89.31 71 PHE A O 1
ATOM 574 N N . MET A 1 72 ? 4.713 -4.406 -5.765 1.00 88.62 72 MET A N 1
ATOM 575 C CA . MET A 1 72 ? 3.846 -3.781 -4.757 1.00 88.62 72 MET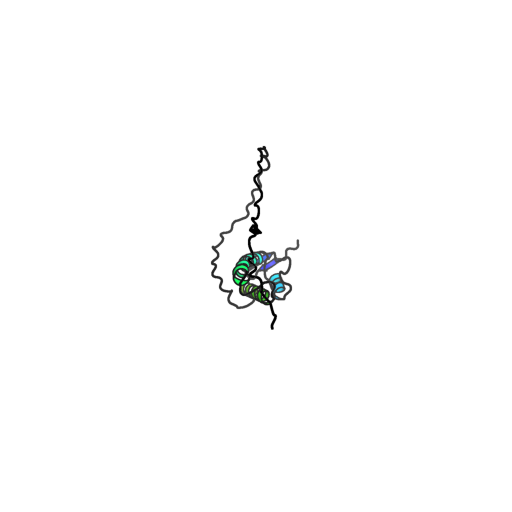 A CA 1
ATOM 576 C C . MET A 1 72 ? 3.575 -4.694 -3.559 1.00 88.62 72 MET A C 1
ATOM 578 O O . MET A 1 72 ? 3.561 -4.223 -2.421 1.00 88.62 72 MET A O 1
ATOM 582 N N . PHE A 1 73 ? 3.394 -5.997 -3.787 1.00 89.19 73 PHE A N 1
ATOM 583 C CA . PHE A 1 73 ? 3.210 -6.967 -2.708 1.00 89.19 73 PHE A CA 1
ATOM 584 C C . PHE A 1 73 ? 4.457 -7.097 -1.841 1.00 89.19 73 PHE A C 1
ATOM 586 O O . PHE A 1 73 ? 4.325 -7.072 -0.621 1.00 89.19 73 PHE A O 1
ATOM 593 N N . LYS A 1 74 ? 5.649 -7.140 -2.445 1.00 89.56 74 LYS A N 1
ATOM 594 C CA . LYS A 1 74 ? 6.922 -7.157 -1.712 1.00 89.56 74 LYS A CA 1
ATOM 595 C C . LYS A 1 74 ? 7.096 -5.903 -0.863 1.00 89.56 74 LYS A C 1
ATOM 597 O O . LYS A 1 74 ? 7.388 -6.008 0.320 1.00 89.56 74 LYS A O 1
ATOM 602 N N . GLN A 1 75 ? 6.846 -4.717 -1.425 1.00 91.00 75 GLN A N 1
ATOM 603 C CA . GLN A 1 75 ? 6.929 -3.470 -0.652 1.00 91.00 75 GLN A CA 1
ATOM 604 C C . GLN A 1 75 ? 5.916 -3.446 0.505 1.00 91.00 75 GLN A C 1
ATOM 606 O O . GLN A 1 75 ? 6.239 -2.989 1.598 1.00 91.00 75 GLN A O 1
ATOM 611 N N . CYS A 1 76 ? 4.711 -3.985 0.295 1.00 90.19 76 CYS A N 1
ATOM 612 C CA . CYS A 1 76 ? 3.703 -4.121 1.346 1.00 90.19 76 CYS A CA 1
ATOM 613 C C . CYS A 1 76 ? 4.156 -5.086 2.451 1.00 90.19 76 CYS A C 1
ATOM 615 O O . CYS A 1 76 ? 4.077 -4.753 3.633 1.00 90.19 76 CYS A O 1
ATOM 617 N N . ALA A 1 77 ? 4.670 -6.259 2.075 1.00 89.69 77 ALA A N 1
ATOM 618 C CA . ALA A 1 77 ? 5.174 -7.258 3.009 1.00 89.69 77 ALA A CA 1
ATOM 619 C C . ALA A 1 77 ? 6.346 -6.720 3.843 1.00 89.69 77 ALA A C 1
ATOM 621 O O . ALA A 1 77 ? 6.357 -6.908 5.058 1.00 89.69 77 ALA A O 1
ATOM 622 N N . VAL A 1 78 ? 7.270 -5.984 3.220 1.00 90.06 78 VAL A N 1
ATOM 623 C CA . VAL A 1 78 ? 8.390 -5.316 3.898 1.00 90.06 78 VAL A CA 1
ATOM 624 C C . VAL A 1 78 ? 7.895 -4.245 4.874 1.00 90.06 78 VAL A C 1
ATOM 626 O O . VAL A 1 78 ? 8.288 -4.239 6.037 1.00 90.06 78 VAL A O 1
ATOM 629 N N . TYR A 1 79 ? 6.966 -3.378 4.459 1.00 88.62 79 TYR A N 1
ATOM 630 C CA . TYR A 1 79 ? 6.469 -2.281 5.302 1.00 88.62 79 TYR A CA 1
ATOM 631 C C . TYR A 1 79 ? 5.799 -2.750 6.605 1.00 88.62 79 TYR A C 1
ATOM 633 O O . TYR A 1 79 ? 5.957 -2.125 7.666 1.00 88.62 79 TYR A O 1
ATOM 641 N N . PHE A 1 80 ? 5.051 -3.855 6.522 1.00 88.25 80 PHE A N 1
ATOM 642 C CA . PHE A 1 80 ? 4.394 -4.490 7.665 1.00 88.25 80 PHE A CA 1
ATOM 643 C C . PHE A 1 80 ? 5.286 -5.511 8.400 1.00 88.25 80 PHE A C 1
ATOM 645 O O . PHE A 1 80 ? 4.882 -6.026 9.443 1.00 88.25 80 PHE A O 1
ATOM 652 N N . GLY A 1 81 ? 6.505 -5.770 7.913 1.00 85.00 81 GLY A N 1
ATOM 653 C CA . GLY A 1 81 ? 7.472 -6.668 8.551 1.00 85.00 81 GLY A CA 1
ATOM 654 C C . GLY A 1 81 ? 7.105 -8.153 8.450 1.00 85.00 81 GLY A C 1
ATOM 655 O O . GLY A 1 81 ? 7.325 -8.905 9.403 1.00 85.00 81 GLY A O 1
ATOM 656 N N . PHE A 1 82 ? 6.492 -8.557 7.333 1.00 84.81 82 PHE A N 1
ATOM 657 C CA . PHE A 1 82 ? 6.251 -9.958 6.965 1.00 84.81 82 PHE A CA 1
ATOM 658 C C . PHE A 1 82 ? 7.418 -10.573 6.189 1.00 84.81 82 PHE A C 1
ATOM 660 O O . PHE A 1 82 ? 7.634 -11.779 6.284 1.00 84.81 82 PHE A O 1
ATOM 667 N N . GLU A 1 83 ? 8.157 -9.755 5.440 1.00 82.19 83 GLU A N 1
ATOM 668 C CA . GLU A 1 83 ? 9.389 -10.142 4.753 1.00 82.19 83 GLU A CA 1
ATOM 669 C C . GLU A 1 83 ? 10.534 -9.228 5.202 1.00 82.19 83 GLU A C 1
ATOM 671 O O . GLU A 1 83 ? 10.352 -8.018 5.348 1.00 82.19 83 GLU A O 1
ATOM 676 N N . GLU A 1 84 ? 11.712 -9.814 5.421 1.00 68.69 84 GLU A N 1
ATOM 677 C CA . GLU A 1 84 ? 12.942 -9.077 5.703 1.00 68.69 84 GLU A CA 1
ATOM 678 C C . GLU A 1 84 ? 13.523 -8.597 4.365 1.00 68.69 84 GLU A C 1
ATOM 680 O O . GLU A 1 84 ? 14.013 -9.387 3.558 1.00 68.69 84 GLU A O 1
ATOM 685 N N . GLY A 1 85 ? 13.385 -7.304 4.078 1.00 66.06 85 GLY A N 1
ATOM 686 C CA . GLY A 1 85 ? 13.830 -6.705 2.824 1.00 66.06 85 GLY A CA 1
ATOM 687 C C . GLY A 1 85 ? 13.990 -5.196 2.946 1.00 66.06 85 GLY A C 1
ATOM 688 O O . GLY A 1 85 ? 13.407 -4.569 3.826 1.00 66.06 85 GLY A O 1
ATOM 689 N N . GLU A 1 86 ? 14.804 -4.609 2.071 1.00 67.44 86 GLU A N 1
ATOM 690 C CA . GLU A 1 86 ? 14.978 -3.158 2.017 1.00 67.44 86 GLU A CA 1
ATOM 691 C C . GLU A 1 86 ? 13.770 -2.530 1.303 1.00 67.44 86 GLU A C 1
ATOM 693 O O . GLU A 1 86 ? 13.401 -2.944 0.194 1.00 67.44 86 GLU A O 1
ATOM 698 N N . GLU A 1 87 ? 13.130 -1.542 1.935 1.00 67.81 87 GLU A N 1
ATOM 699 C CA . GLU A 1 87 ? 12.152 -0.704 1.242 1.00 67.81 87 GLU A CA 1
ATOM 700 C C . GLU A 1 87 ? 12.840 -0.037 0.048 1.00 67.81 87 GLU A C 1
ATOM 702 O O . GLU A 1 87 ? 13.975 0.434 0.147 1.00 67.81 87 GLU A O 1
ATOM 707 N N . ALA A 1 88 ? 12.188 -0.037 -1.115 1.00 69.50 88 ALA A N 1
ATOM 708 C CA . ALA A 1 88 ? 12.788 0.524 -2.313 1.00 69.50 88 ALA A CA 1
ATOM 709 C C . ALA A 1 88 ? 13.151 1.991 -2.042 1.00 69.50 88 ALA A C 1
ATOM 711 O O . ALA A 1 88 ? 12.278 2.799 -1.717 1.00 69.50 88 ALA A O 1
ATOM 712 N N . GLN A 1 89 ? 14.439 2.325 -2.158 1.00 58.53 89 GLN A N 1
ATOM 713 C CA . GLN A 1 89 ? 14.936 3.657 -1.829 1.00 58.53 89 GLN A CA 1
ATOM 714 C C . GLN A 1 89 ? 14.233 4.708 -2.685 1.00 58.53 89 GLN A C 1
ATOM 716 O O . GLN A 1 89 ? 14.488 4.857 -3.881 1.00 58.53 89 GLN A O 1
ATOM 721 N N . THR A 1 90 ? 13.338 5.460 -2.056 1.00 57.56 90 THR A N 1
ATOM 722 C CA . THR A 1 90 ? 12.681 6.600 -2.679 1.00 57.56 90 THR A CA 1
ATOM 723 C C . THR A 1 90 ? 13.285 7.871 -2.102 1.00 57.56 90 THR A C 1
ATOM 725 O O . THR A 1 90 ? 13.288 8.071 -0.892 1.00 57.56 90 THR A O 1
ATOM 728 N N . ALA A 1 91 ? 13.773 8.768 -2.961 1.00 49.91 91 ALA A N 1
ATOM 729 C CA . ALA A 1 91 ? 14.429 10.019 -2.559 1.00 49.91 91 ALA A CA 1
ATOM 730 C C . ALA A 1 91 ? 13.488 11.060 -1.902 1.00 49.91 91 ALA A C 1
ATOM 732 O O . ALA A 1 91 ? 13.832 12.234 -1.795 1.00 49.91 91 ALA A O 1
ATOM 733 N N . PHE A 1 92 ? 12.278 10.671 -1.494 1.00 50.31 92 PHE A N 1
ATOM 734 C CA . PHE A 1 92 ? 11.276 11.583 -0.954 1.00 50.31 92 PHE A CA 1
ATOM 735 C C . PHE A 1 92 ? 11.251 11.489 0.575 1.00 50.31 92 PHE A C 1
ATOM 737 O O . PHE A 1 92 ? 10.863 10.475 1.153 1.00 50.31 92 PHE A O 1
ATOM 744 N N . VAL A 1 93 ? 11.614 12.576 1.245 1.00 53.66 93 VAL A N 1
ATOM 745 C CA . VAL A 1 93 ? 11.456 12.728 2.694 1.00 53.66 93 VAL A CA 1
ATOM 746 C C . VAL A 1 93 ? 10.065 13.320 2.937 1.00 53.66 93 VAL A C 1
ATOM 748 O O . VAL A 1 93 ? 9.819 14.447 2.505 1.00 53.66 93 VAL A O 1
ATOM 751 N N . PRO A 1 94 ? 9.115 12.602 3.563 1.00 51.47 94 PRO A N 1
ATOM 752 C CA . PRO A 1 94 ? 7.850 13.221 3.920 1.00 51.47 94 PRO A CA 1
ATOM 753 C C . PRO A 1 94 ? 8.113 14.232 5.042 1.00 51.47 94 PRO A C 1
ATOM 755 O O . PRO A 1 94 ? 8.685 13.880 6.073 1.00 51.47 94 PRO A O 1
ATOM 758 N N . ALA A 1 95 ? 7.706 15.489 4.852 1.00 46.97 95 ALA A N 1
ATOM 759 C CA . ALA A 1 95 ? 7.598 16.421 5.968 1.00 46.97 95 ALA A CA 1
ATOM 760 C C . ALA A 1 95 ? 6.607 15.821 6.977 1.00 46.97 95 ALA A C 1
ATOM 762 O O . ALA A 1 95 ? 5.515 15.408 6.588 1.00 46.97 95 ALA A O 1
ATOM 763 N N . ALA A 1 96 ? 7.013 15.705 8.242 1.00 44.00 96 ALA A N 1
ATOM 764 C CA . ALA A 1 96 ? 6.190 15.135 9.300 1.00 44.00 96 ALA A CA 1
ATOM 765 C C . ALA A 1 96 ? 4.875 15.926 9.421 1.00 44.00 96 ALA A C 1
ATOM 767 O O . ALA A 1 96 ? 4.867 17.065 9.891 1.00 44.00 96 ALA A O 1
ATOM 768 N N . ASP A 1 97 ? 3.777 15.328 8.963 1.00 46.06 97 ASP A N 1
ATOM 769 C CA . ASP A 1 97 ? 2.438 15.901 9.048 1.00 46.06 97 ASP A CA 1
ATOM 770 C C . ASP A 1 97 ? 2.019 15.931 10.526 1.00 46.06 97 ASP A C 1
ATOM 772 O O . ASP A 1 97 ? 1.706 14.905 11.133 1.00 46.06 97 ASP A O 1
ATOM 776 N N . LYS A 1 98 ? 2.089 17.115 11.146 1.00 39.69 98 LYS A N 1
ATOM 777 C CA . LYS A 1 98 ? 1.444 17.366 12.436 1.00 39.69 98 LYS A CA 1
ATOM 778 C C . LYS A 1 98 ? -0.064 17.307 12.204 1.00 39.69 98 LYS A C 1
ATOM 780 O O . LYS A 1 98 ? -0.597 18.122 11.459 1.00 39.69 98 LYS A O 1
ATOM 785 N N . GLY A 1 99 ? -0.716 16.347 12.858 1.00 42.25 99 GLY A N 1
ATOM 786 C CA . GLY A 1 99 ? -2.125 16.018 12.675 1.00 42.25 99 GLY A CA 1
ATOM 787 C C . GLY A 1 99 ? -3.063 17.226 12.635 1.00 42.25 99 GLY A C 1
ATOM 788 O O . GLY A 1 99 ? -3.173 17.985 13.597 1.00 42.25 99 GLY A O 1
ATOM 789 N N . ALA A 1 100 ? -3.794 17.346 11.530 1.00 37.47 100 ALA A N 1
ATOM 790 C CA . ALA A 1 100 ? -4.983 18.177 11.443 1.00 37.47 100 ALA A CA 1
ATOM 791 C C . ALA A 1 100 ? -6.200 17.351 11.885 1.00 37.47 100 ALA A C 1
ATOM 793 O O . ALA A 1 100 ? -6.693 16.480 11.162 1.00 37.47 100 ALA A O 1
ATOM 794 N N . GLY A 1 101 ? -6.667 17.620 13.105 1.00 33.47 101 GLY A N 1
ATOM 795 C CA . GLY A 1 101 ? -7.950 17.138 13.594 1.00 33.47 101 GLY A CA 1
ATOM 796 C C . GLY A 1 101 ? -9.090 17.630 12.703 1.00 33.47 101 GLY A C 1
ATOM 797 O O . GLY A 1 101 ? -9.160 18.803 12.346 1.00 33.47 101 GLY A O 1
ATOM 798 N N . HIS A 1 102 ? -10.000 16.723 12.360 1.00 44.41 102 HIS A N 1
ATOM 799 C CA . HIS A 1 102 ? -11.330 17.094 11.897 1.00 44.41 102 HIS A CA 1
ATOM 800 C C . HIS A 1 102 ? -12.132 17.580 13.110 1.00 44.41 102 HIS A C 1
ATOM 802 O O . HIS A 1 102 ? -12.668 16.770 13.863 1.00 44.41 102 HIS A O 1
ATOM 808 N N . ALA A 1 103 ? -12.205 18.895 13.300 1.00 33.00 103 ALA A N 1
ATOM 809 C CA . ALA A 1 103 ? -13.243 19.529 14.103 1.00 33.00 103 ALA A CA 1
ATOM 810 C C . ALA A 1 103 ? -14.209 20.202 13.127 1.00 33.00 103 ALA A C 1
ATOM 812 O O . ALA A 1 103 ? -13.829 21.114 12.394 1.00 33.00 103 ALA A O 1
ATOM 813 N N . GLY A 1 104 ? -15.427 19.672 13.051 1.00 42.81 104 GLY A N 1
ATOM 814 C CA . GLY A 1 104 ? -16.486 20.257 12.246 1.00 42.81 104 GLY A CA 1
ATOM 815 C C . GLY A 1 104 ? -16.950 21.586 12.829 1.00 42.81 104 GLY A C 1
ATOM 816 O O . GLY A 1 104 ? -17.090 21.717 14.040 1.00 42.81 104 GLY A O 1
ATOM 817 N N . ASP A 1 105 ? -17.252 22.523 11.940 1.00 37.56 105 ASP A N 1
ATOM 818 C CA . ASP A 1 105 ? -18.250 23.556 12.174 1.00 37.56 105 ASP A CA 1
ATOM 819 C C . ASP A 1 105 ? -19.121 23.629 10.916 1.00 37.56 105 ASP A C 1
ATOM 821 O O . ASP A 1 105 ? -18.674 24.019 9.837 1.00 37.56 105 ASP A O 1
ATOM 825 N N . ASN A 1 106 ? -20.343 23.113 11.038 1.00 54.28 106 ASN A N 1
ATOM 826 C CA . ASN A 1 106 ? -21.409 23.310 10.070 1.00 54.28 106 ASN A CA 1
ATOM 827 C C . ASN A 1 106 ? -22.244 24.478 10.583 1.00 54.28 106 ASN A C 1
ATOM 829 O O . ASN A 1 106 ? -23.183 24.258 11.349 1.00 54.28 106 ASN A O 1
ATOM 833 N N . THR A 1 107 ? -21.915 25.689 10.143 1.00 50.06 107 THR A N 1
ATOM 834 C CA . THR A 1 107 ? -22.810 26.830 10.307 1.00 50.06 107 THR A CA 1
ATOM 835 C C . THR A 1 107 ? -22.880 27.634 9.014 1.00 50.06 107 THR A C 1
ATOM 837 O O . THR A 1 107 ? -21.970 28.366 8.643 1.00 50.06 107 THR A O 1
ATOM 840 N N . ASP A 1 108 ? -23.987 27.403 8.313 1.00 48.59 108 ASP A N 1
ATOM 841 C CA . ASP A 1 108 ? -24.776 28.386 7.578 1.00 48.59 108 ASP A CA 1
ATOM 842 C C . ASP A 1 108 ? -24.041 29.407 6.688 1.00 48.59 108 ASP A C 1
ATOM 844 O O . ASP A 1 108 ? -23.590 30.471 7.111 1.00 48.59 108 ASP A O 1
ATOM 848 N N . ARG A 1 109 ? -24.042 29.134 5.380 1.00 44.19 109 ARG A N 1
ATOM 849 C CA . ARG A 1 109 ? -24.054 30.201 4.370 1.00 44.19 109 ARG A CA 1
ATOM 850 C C . ARG A 1 109 ? -24.929 29.796 3.186 1.00 44.19 109 ARG A C 1
ATOM 852 O O . ARG A 1 109 ? -24.493 29.784 2.039 1.00 44.19 109 ARG A O 1
ATOM 859 N N . SER A 1 110 ? -26.170 29.420 3.492 1.00 48.53 110 SER A N 1
ATOM 860 C CA . SER A 1 110 ? -27.240 29.235 2.506 1.00 48.53 110 SER A CA 1
ATOM 861 C C . SER A 1 110 ? -28.206 30.414 2.552 1.00 48.53 110 SER A C 1
ATOM 863 O O . SER A 1 110 ? -29.363 30.228 2.888 1.00 48.53 110 SER A O 1
ATOM 865 N N . SER A 1 111 ? -27.749 31.618 2.201 1.00 53.25 111 SER A N 1
ATOM 866 C CA . SER A 1 111 ? -28.642 32.720 1.800 1.00 53.25 111 SER A CA 1
ATOM 867 C C . SER A 1 111 ? -27.846 33.975 1.455 1.00 53.25 111 SER A C 1
ATOM 869 O O . SER A 1 111 ? -27.726 34.877 2.271 1.00 53.25 111 SER A O 1
ATOM 871 N N . GLU A 1 112 ? -27.327 34.056 0.232 1.00 44.53 112 GLU A N 1
ATOM 872 C CA . GLU A 1 112 ? -27.267 35.345 -0.471 1.00 44.53 112 GLU A CA 1
ATOM 873 C C . GLU A 1 112 ? -27.298 35.098 -1.984 1.00 44.53 112 GLU A C 1
ATOM 875 O O . GLU A 1 112 ? -26.345 35.299 -2.731 1.00 44.53 112 GLU A O 1
ATOM 880 N N . LEU A 1 113 ? -28.436 34.562 -2.428 1.00 48.12 113 LEU A N 1
ATOM 881 C CA . LEU A 1 113 ? -28.891 34.663 -3.807 1.00 48.12 113 LEU A CA 1
ATOM 882 C C . LEU A 1 113 ? -29.537 36.047 -3.947 1.00 48.12 113 LEU A C 1
ATOM 884 O O . LEU A 1 113 ? -30.720 36.226 -3.666 1.00 48.12 113 LEU A O 1
ATOM 888 N N . HIS A 1 114 ? -2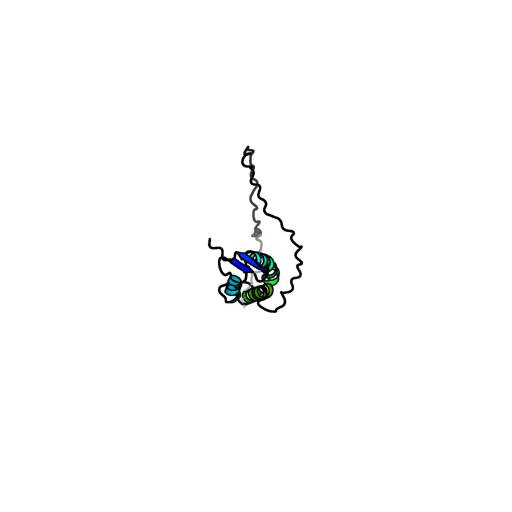8.748 37.034 -4.361 1.00 47.62 114 HIS A N 1
ATOM 889 C CA . HIS A 1 114 ? -29.279 38.185 -5.082 1.00 47.62 114 HIS A CA 1
ATOM 890 C C . HIS A 1 114 ? -28.355 38.507 -6.257 1.00 47.62 114 HIS A C 1
ATOM 892 O O . HIS A 1 114 ? -27.394 39.263 -6.168 1.00 47.62 114 HIS A O 1
ATOM 898 N N . GLU A 1 115 ? -28.625 37.770 -7.332 1.00 50.59 115 GLU A N 1
ATOM 899 C CA . GLU A 1 115 ? -28.868 38.308 -8.666 1.00 50.59 115 GLU A CA 1
ATOM 900 C C . GLU A 1 115 ? -27.952 39.446 -9.130 1.00 50.59 115 GLU A C 1
ATOM 902 O O . GLU A 1 115 ? -28.123 40.596 -8.732 1.00 50.59 115 GLU A O 1
ATOM 907 N N . ARG A 1 116 ? -27.034 39.119 -10.054 1.00 49.25 116 ARG A N 1
ATOM 908 C CA . ARG A 1 116 ? -26.537 40.054 -11.073 1.00 49.25 116 ARG A 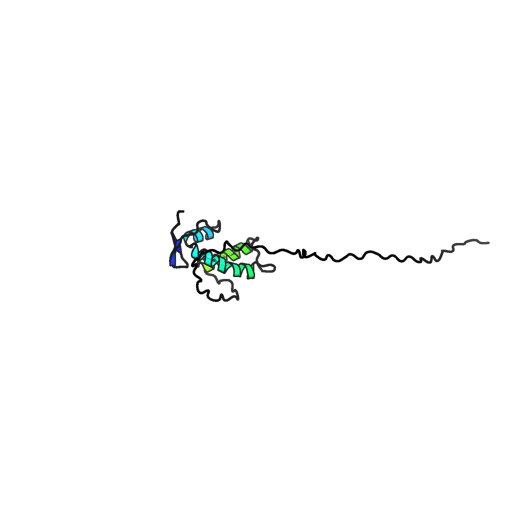CA 1
ATOM 909 C C . ARG A 1 116 ? -25.759 39.360 -12.196 1.00 49.25 116 ARG A C 1
ATOM 911 O O . ARG A 1 116 ? -24.571 39.092 -12.090 1.00 49.25 116 ARG A O 1
ATOM 918 N N . GLU A 1 117 ? -26.521 39.068 -13.248 1.00 43.88 117 GLU A N 1
ATOM 919 C CA . GLU A 1 117 ? -26.204 39.186 -14.680 1.00 43.88 117 GLU A CA 1
ATOM 920 C C . GLU A 1 117 ? -24.901 38.570 -15.239 1.00 43.88 117 GLU A C 1
ATOM 922 O O . GLU A 1 117 ? -23.779 38.984 -14.959 1.00 43.88 117 GLU A O 1
ATOM 927 N N . ALA A 1 118 ? -25.080 37.615 -16.160 1.00 48.69 118 ALA A N 1
ATOM 928 C CA . ALA A 1 118 ? -24.044 37.109 -17.059 1.00 48.69 118 ALA A CA 1
ATOM 929 C C . ALA A 1 118 ? -23.554 38.194 -18.040 1.00 48.69 118 ALA A C 1
ATOM 931 O O . ALA A 1 118 ? -24.331 39.054 -18.454 1.00 48.69 118 ALA A O 1
ATOM 932 N N . PRO A 1 119 ? -22.321 38.061 -18.565 1.00 49.22 119 PRO A N 1
ATOM 933 C CA . PRO A 1 119 ? -22.263 37.717 -19.985 1.00 49.22 119 PRO A CA 1
ATOM 934 C C . PRO A 1 119 ? -21.189 36.677 -20.347 1.00 49.22 119 PRO A C 1
ATOM 936 O O . PRO A 1 119 ? -19.989 36.853 -20.170 1.00 49.22 119 PRO A O 1
ATOM 939 N N . GLN A 1 120 ? -21.679 35.586 -20.932 1.00 56.66 120 GLN A N 1
ATOM 940 C CA . GLN A 1 120 ? -21.204 34.944 -22.163 1.00 56.66 120 GLN A CA 1
ATOM 941 C C . GLN A 1 120 ? -19.799 35.347 -22.677 1.00 56.66 120 GLN A C 1
ATOM 943 O O . GLN A 1 120 ? -19.680 36.238 -23.516 1.00 56.66 120 GLN A O 1
ATOM 948 N N . HIS A 1 121 ? -18.743 34.603 -22.318 1.00 45.56 121 HIS A N 1
ATOM 949 C CA . HIS A 1 121 ? -17.497 34.596 -23.102 1.00 45.56 121 HIS A CA 1
ATOM 950 C C . HIS A 1 121 ? -16.895 33.189 -23.297 1.00 45.56 121 HIS A C 1
ATOM 952 O O . HIS A 1 121 ? -16.080 32.699 -22.526 1.00 45.56 121 HIS A O 1
ATOM 958 N N . ALA A 1 122 ? -17.359 32.591 -24.401 1.00 54.34 122 ALA A N 1
ATOM 959 C CA . ALA A 1 122 ? -16.694 31.746 -25.400 1.00 54.34 122 ALA A CA 1
ATOM 960 C C . ALA A 1 122 ? -15.937 30.448 -24.999 1.00 54.34 122 ALA A C 1
ATOM 962 O O . ALA A 1 122 ? -14.958 30.480 -24.253 1.00 54.34 122 ALA A O 1
ATOM 963 N N . PRO A 1 123 ? -16.265 29.296 -25.630 1.00 47.94 123 PRO A N 1
ATOM 964 C CA . PRO A 1 123 ? -15.492 28.065 -25.492 1.00 47.94 123 PRO A CA 1
ATOM 965 C C . PRO A 1 123 ? -14.155 28.127 -26.249 1.00 47.94 123 PRO A C 1
ATOM 967 O O . PRO A 1 123 ? -14.066 28.600 -27.386 1.00 47.94 123 PRO A O 1
ATOM 970 N N . ARG A 1 124 ? -13.107 27.575 -25.621 1.00 54.22 124 ARG A N 1
ATOM 971 C CA . ARG A 1 124 ? -11.765 27.384 -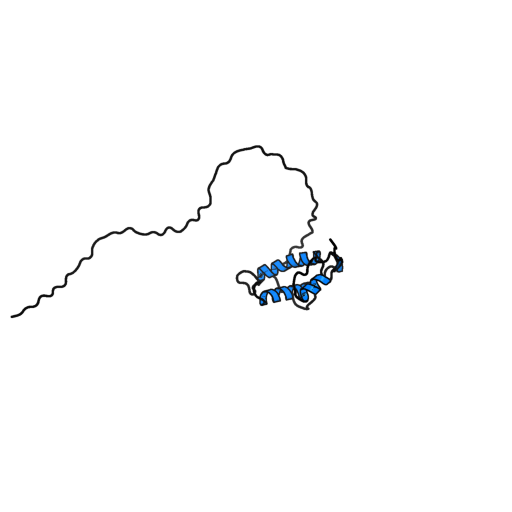26.191 1.00 54.22 124 ARG A CA 1
ATOM 972 C C . ARG A 1 124 ? -11.844 26.549 -27.472 1.00 54.22 124 ARG A C 1
ATOM 974 O O . ARG A 1 124 ? -11.955 25.326 -27.440 1.00 54.22 124 ARG A O 1
ATOM 981 N N . ARG A 1 125 ? -11.773 27.225 -28.618 1.00 51.88 125 ARG A N 1
ATOM 982 C CA . ARG A 1 125 ? -11.733 26.596 -29.939 1.00 51.88 125 ARG A CA 1
ATOM 983 C C . ARG A 1 125 ? -10.349 25.983 -30.160 1.00 51.88 125 ARG A C 1
ATOM 985 O O . ARG A 1 125 ? -9.368 26.706 -30.319 1.00 51.88 125 ARG A O 1
ATOM 992 N N . TRP A 1 126 ? -10.282 24.654 -30.189 1.00 46.84 126 TRP A N 1
ATOM 993 C CA . TRP A 1 126 ? -9.119 23.910 -30.668 1.00 46.84 126 TRP A CA 1
ATOM 994 C C . TRP A 1 126 ? -8.772 24.370 -32.089 1.00 46.84 126 TRP A C 1
ATOM 996 O O . TRP A 1 126 ? -9.580 24.287 -33.017 1.00 46.84 126 TRP A O 1
ATOM 1006 N N . ARG A 1 127 ? -7.572 24.927 -32.251 1.00 53.31 127 ARG A N 1
ATOM 1007 C CA . ARG A 1 127 ? -7.080 25.442 -33.528 1.00 53.31 127 ARG A CA 1
ATOM 1008 C C . ARG A 1 127 ? -6.405 24.287 -34.271 1.00 53.31 127 ARG A C 1
ATOM 1010 O O . ARG A 1 127 ? -5.232 24.014 -34.056 1.00 53.31 127 ARG A O 1
ATOM 1017 N N . HIS A 1 128 ? -7.149 23.598 -35.134 1.00 57.22 128 HIS A N 1
ATOM 1018 C CA . HIS A 1 128 ? -6.553 22.675 -36.103 1.00 57.22 128 HIS A CA 1
ATOM 1019 C C . HIS A 1 128 ? -5.694 23.455 -37.119 1.00 57.22 128 HIS A C 1
ATOM 1021 O O . HIS A 1 128 ? -6.111 24.536 -37.559 1.00 57.22 128 HIS A O 1
ATOM 1027 N N . PRO A 1 129 ? -4.520 22.940 -37.528 1.00 47.62 129 PRO A N 1
ATOM 1028 C CA . PRO A 1 129 ? -3.732 23.545 -38.592 1.00 47.62 129 PRO A CA 1
ATOM 1029 C C . PRO A 1 129 ? -4.494 23.443 -39.918 1.00 47.62 129 PRO A C 1
ATOM 1031 O O . PRO A 1 129 ? -4.840 22.365 -40.398 1.00 47.62 129 PRO A O 1
ATOM 1034 N N . ARG A 1 130 ? -4.787 24.611 -40.490 1.00 52.16 130 ARG A N 1
ATOM 1035 C CA . ARG A 1 130 ? -5.483 24.782 -41.764 1.00 52.16 130 ARG A CA 1
ATOM 1036 C C . ARG A 1 130 ? -4.595 24.237 -42.884 1.00 52.16 130 ARG A C 1
ATOM 1038 O O . ARG A 1 130 ? -3.570 24.830 -43.211 1.00 52.16 130 ARG A O 1
ATOM 1045 N N . SER A 1 131 ? -5.015 23.124 -43.472 1.00 50.56 131 SER A N 1
ATOM 1046 C CA . SER A 1 131 ? -4.524 22.615 -44.747 1.00 50.56 131 SER A CA 1
ATOM 1047 C C . SER A 1 131 ? -4.665 23.701 -45.821 1.00 50.56 131 SER A C 1
ATOM 1049 O O . SER A 1 131 ? -5.760 24.016 -46.286 1.00 50.56 131 SER A O 1
ATOM 1051 N N . GLN A 1 132 ? -3.551 24.320 -46.214 1.00 51.50 132 GLN A N 1
ATOM 1052 C CA . GLN A 1 132 ? -3.517 25.182 -47.392 1.00 51.50 132 GLN A CA 1
ATOM 1053 C C . GLN A 1 132 ? -3.453 24.300 -48.639 1.00 51.50 132 GLN A C 1
ATOM 1055 O O . GLN A 1 132 ? -2.386 23.842 -49.039 1.00 51.50 132 GLN A O 1
ATOM 1060 N N . ARG A 1 133 ? -4.611 24.063 -49.264 1.00 50.88 133 ARG A N 1
ATOM 1061 C CA . ARG A 1 133 ? -4.675 23.681 -50.678 1.00 50.88 133 ARG A CA 1
ATOM 1062 C C . ARG A 1 133 ? -4.935 24.916 -51.540 1.00 50.88 133 ARG A C 1
ATOM 1064 O O . ARG A 1 133 ? -5.900 25.639 -51.326 1.00 50.88 133 ARG A O 1
ATOM 1071 N N . ALA A 1 134 ? -4.082 25.024 -52.557 1.00 45.97 134 ALA A N 1
ATOM 1072 C CA . ALA A 1 134 ? -4.312 25.560 -53.895 1.00 45.97 134 ALA A CA 1
ATOM 1073 C C . ALA A 1 134 ? -4.433 27.084 -54.094 1.00 45.97 134 ALA A C 1
ATOM 1075 O O . ALA A 1 134 ? -5.474 27.698 -53.876 1.00 45.97 134 ALA A O 1
ATOM 1076 N N . ARG A 1 135 ? -3.419 27.646 -54.765 1.00 48.81 135 ARG A N 1
ATOM 1077 C CA . ARG A 1 135 ? -3.665 28.506 -55.929 1.00 48.81 135 ARG A CA 1
ATOM 1078 C C . ARG A 1 135 ? -2.912 27.951 -57.131 1.00 48.81 135 ARG A C 1
ATOM 1080 O O . ARG A 1 135 ? -1.687 27.954 -57.171 1.00 48.81 135 ARG A O 1
ATOM 1087 N N . ALA A 1 136 ? -3.686 27.469 -58.095 1.00 47.47 136 ALA A N 1
ATOM 1088 C CA . ALA A 1 136 ? -3.234 27.176 -59.438 1.00 47.47 136 ALA A CA 1
ATOM 1089 C C . ALA A 1 136 ? -2.776 28.471 -60.129 1.00 47.47 136 ALA A C 1
ATOM 1091 O O . ALA A 1 136 ? -3.487 29.476 -60.113 1.00 47.47 136 ALA A O 1
ATOM 1092 N N . ARG A 1 137 ? -1.614 28.427 -60.782 1.00 54.66 137 ARG A N 1
ATOM 1093 C CA . ARG A 1 137 ? -1.317 29.271 -61.941 1.00 54.66 137 ARG A CA 1
ATOM 1094 C C . ARG A 1 137 ? -0.902 28.343 -63.074 1.00 54.66 137 ARG A C 1
ATOM 1096 O O . ARG A 1 137 ? 0.145 27.710 -63.022 1.00 54.66 137 ARG A O 1
ATOM 1103 N N . HIS A 1 138 ? -1.791 28.230 -64.052 1.00 56.38 138 HIS A N 1
ATOM 1104 C CA . HIS A 1 138 ? -1.497 27.685 -65.369 1.00 56.38 138 HIS A CA 1
ATOM 1105 C C . HIS A 1 138 ? -0.518 28.597 -66.126 1.00 56.38 138 HIS A C 1
ATOM 1107 O O . HIS A 1 138 ? -0.531 29.808 -65.907 1.00 56.38 138 HIS A O 1
ATOM 1113 N N . CYS A 1 139 ? 0.226 27.969 -67.049 1.00 41.34 139 CYS A N 1
ATOM 1114 C CA . CYS A 1 139 ? 1.074 28.469 -68.153 1.00 41.34 139 CYS A CA 1
ATOM 1115 C C . CYS A 1 139 ? 2.528 28.002 -67.975 1.00 41.34 139 CYS A C 1
ATOM 1117 O O . CYS A 1 139 ? 3.154 28.320 -66.980 1.00 41.34 139 CYS A O 1
ATOM 1119 N N . ARG A 1 140 ? 3.170 27.280 -68.898 1.00 47.62 140 ARG A N 1
ATOM 1120 C CA . ARG A 1 140 ? 2.822 26.888 -70.269 1.00 47.62 140 ARG A CA 1
ATOM 1121 C C . ARG A 1 140 ? 3.779 25.740 -70.628 1.00 47.62 140 ARG A C 1
ATOM 1123 O O . ARG A 1 140 ? 4.991 25.919 -70.568 1.00 47.62 140 ARG A O 1
ATOM 1130 N N . VAL A 1 141 ? 3.249 24.567 -70.966 1.00 47.66 141 VAL A N 1
ATOM 1131 C CA . VAL A 1 141 ? 4.026 23.489 -71.595 1.00 47.66 141 VAL A CA 1
ATOM 1132 C C . VAL A 1 141 ? 4.380 23.961 -73.003 1.00 47.66 141 VAL A C 1
ATOM 1134 O O . VAL A 1 141 ? 3.518 24.060 -73.874 1.00 47.66 141 VAL A O 1
ATOM 1137 N N . SER A 1 142 ? 5.648 24.301 -73.218 1.00 50.00 142 SER A N 1
ATOM 1138 C CA . SER A 1 142 ? 6.199 24.468 -74.559 1.00 50.00 142 SER A CA 1
ATOM 1139 C C . SER A 1 142 ? 6.603 23.093 -75.073 1.00 50.00 142 SER A C 1
ATOM 1141 O O . SER A 1 142 ? 7.715 22.621 -74.849 1.00 50.00 142 SER A O 1
ATOM 1143 N N . LEU A 1 143 ? 5.656 22.450 -75.753 1.00 50.81 143 LEU A N 1
ATOM 1144 C CA . LEU A 1 143 ? 5.886 21.325 -76.651 1.00 50.81 143 LEU A CA 1
ATOM 1145 C C . LEU A 1 143 ? 6.930 21.727 -77.706 1.00 50.81 143 LEU A C 1
ATOM 1147 O O . LEU A 1 143 ? 6.613 22.463 -78.642 1.00 50.81 143 LEU A O 1
ATOM 1151 N N . ARG A 1 144 ? 8.164 21.220 -77.602 1.00 46.84 144 ARG A N 1
ATOM 1152 C CA . ARG A 1 144 ? 9.009 21.047 -78.790 1.00 46.84 144 ARG A CA 1
ATOM 1153 C C . ARG A 1 144 ? 8.656 19.706 -79.424 1.00 46.84 144 ARG A C 1
ATOM 1155 O O . ARG A 1 144 ? 8.930 18.634 -78.900 1.00 46.84 144 ARG A O 1
ATOM 1162 N N . ARG A 1 145 ? 7.940 19.862 -80.529 1.00 49.81 145 ARG A N 1
ATOM 1163 C CA . ARG A 1 145 ? 7.422 18.890 -81.488 1.00 49.81 145 ARG A CA 1
ATOM 1164 C C . ARG A 1 145 ? 8.520 17.934 -82.000 1.00 49.81 145 ARG A C 1
ATOM 1166 O O . ARG A 1 145 ? 9.626 18.405 -82.263 1.00 49.81 145 ARG A O 1
ATOM 1173 N N . PRO A 1 146 ? 8.211 16.646 -82.233 1.00 49.56 146 PRO A N 1
ATOM 1174 C CA . PRO A 1 146 ? 9.064 15.749 -83.002 1.00 49.56 146 PRO A CA 1
ATOM 1175 C C . PRO A 1 146 ? 8.896 16.039 -84.502 1.00 49.56 146 PRO A C 1
ATOM 1177 O O . PRO A 1 146 ? 7.771 16.163 -84.989 1.00 49.56 146 PRO A O 1
ATOM 1180 N N . LEU A 1 147 ? 9.999 16.133 -85.246 1.00 54.06 147 LEU A N 1
ATOM 1181 C CA . LEU A 1 147 ? 9.989 16.112 -86.710 1.00 54.06 147 LEU A CA 1
ATOM 1182 C C . LEU A 1 147 ? 10.554 14.771 -87.171 1.00 54.06 147 LEU A C 1
ATOM 1184 O O . LEU A 1 147 ? 11.761 14.554 -87.191 1.00 54.06 147 LEU A O 1
ATOM 1188 N N . ARG A 1 148 ? 9.638 13.871 -87.531 1.00 48.59 148 ARG A N 1
ATOM 1189 C CA . ARG A 1 148 ? 9.893 12.746 -88.427 1.00 48.59 148 ARG A CA 1
ATOM 1190 C C . ARG A 1 148 ? 9.480 13.213 -89.822 1.00 48.59 148 ARG A C 1
ATOM 1192 O O . ARG A 1 148 ? 8.329 13.585 -90.030 1.00 48.59 148 ARG A O 1
ATOM 1199 N N . SER A 1 149 ? 10.401 13.209 -90.771 1.00 50.03 149 SER A N 1
ATOM 1200 C CA . SER A 1 149 ? 10.100 13.226 -92.203 1.00 50.03 149 SER A CA 1
ATOM 1201 C C . SER A 1 149 ? 11.155 12.368 -92.875 1.00 50.03 149 SER A C 1
ATOM 1203 O O . SER A 1 149 ? 12.340 12.671 -92.798 1.00 50.03 149 SER A O 1
ATOM 1205 N N . GLY A 1 150 ? 10.717 11.245 -93.435 1.00 48.41 150 GLY A N 1
ATOM 1206 C CA . GLY A 1 150 ? 11.494 10.502 -94.415 1.00 48.41 150 GLY A CA 1
ATOM 1207 C C . GLY A 1 150 ? 11.056 10.907 -95.817 1.00 48.41 150 GLY A C 1
ATOM 1208 O O . GLY A 1 150 ? 9.896 11.273 -95.990 1.00 48.41 150 GLY A O 1
ATOM 1209 N N . ALA A 1 151 ? 11.973 10.832 -96.777 1.00 46.34 151 ALA A N 1
ATOM 1210 C CA . ALA A 1 151 ? 11.798 10.255 -98.115 1.00 46.34 151 ALA A CA 1
ATOM 1211 C C . ALA A 1 151 ? 13.051 10.544 -98.963 1.00 46.34 151 ALA A C 1
ATOM 1213 O O . ALA A 1 151 ? 13.729 11.545 -98.748 1.00 46.34 151 ALA A O 1
ATOM 1214 N N . ALA A 1 152 ? 13.327 9.617 -99.879 1.00 41.19 152 ALA A N 1
ATOM 1215 C CA . ALA A 1 152 ? 14.419 9.564 -100.852 1.00 41.19 152 ALA A CA 1
ATOM 1216 C C . ALA A 1 152 ? 14.277 10.646 -101.962 1.00 41.19 152 ALA A C 1
ATOM 1218 O O . ALA A 1 152 ? 13.396 11.503 -101.833 1.00 41.19 152 ALA A O 1
ATOM 1219 N N . PRO A 1 153 ? 15.116 10.676 -103.017 1.00 56.84 153 PRO A N 1
ATOM 1220 C CA . PRO A 1 153 ? 15.223 9.601 -104.023 1.00 56.84 153 PRO A CA 1
ATOM 1221 C C . PRO A 1 153 ? 16.540 8.815 -104.028 1.00 56.84 153 PRO A C 1
ATOM 1223 O O . PRO A 1 153 ? 17.585 9.380 -103.637 1.00 56.84 153 PRO A O 1
#